Protein AF-A0A0R3MNV1-F1 (afdb_monomer_lite)

Radius of gyration: 14.74 Å; chains: 1; bounding box: 47×30×40 Å

Foldseek 3Di:
DDDDDDPDDDDPDQPADPPDDPLLLVQLLVVLVVVVVVVQLADQLQVSSVVSVCCVCPVVVVVVDDRDPVVSQSSVVSNCVVCVVSPRNYDHDDDDDD

Structure (mmCIF, N/CA/C/O backbone):
data_AF-A0A0R3MNV1-F1
#
_entry.id   AF-A0A0R3MNV1-F1
#
loop_
_atom_site.group_PDB
_atom_site.id
_atom_site.type_symbol
_atom_site.label_atom_id
_atom_site.label_a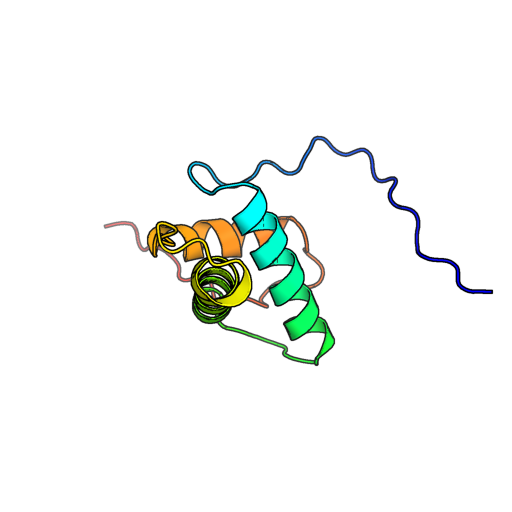lt_id
_atom_site.label_comp_id
_atom_site.label_asym_id
_atom_site.label_entity_id
_atom_site.label_seq_id
_atom_site.pdbx_PDB_ins_code
_atom_site.Cartn_x
_atom_site.Cartn_y
_atom_site.Cartn_z
_atom_site.occupancy
_atom_site.B_iso_or_equiv
_atom_site.auth_seq_id
_atom_site.auth_comp_id
_atom_site.auth_asym_id
_atom_site.auth_atom_id
_atom_site.pdbx_PDB_model_num
ATOM 1 N N . MET A 1 1 ? 20.646 -11.351 23.392 1.00 39.38 1 MET A N 1
ATOM 2 C CA . MET A 1 1 ? 20.544 -12.333 22.292 1.00 39.38 1 MET A CA 1
ATOM 3 C C . MET A 1 1 ? 19.174 -12.145 21.670 1.00 39.38 1 MET A C 1
ATOM 5 O O . MET A 1 1 ? 18.185 -12.321 22.365 1.00 39.38 1 MET A O 1
ATOM 9 N N . SER A 1 2 ? 19.137 -11.628 20.442 1.00 40.06 2 SER A N 1
ATOM 10 C CA . SER A 1 2 ? 17.903 -11.331 19.707 1.00 40.06 2 SER A CA 1
ATOM 11 C C . SER A 1 2 ? 17.320 -12.635 19.173 1.00 40.06 2 SER A C 1
ATOM 13 O O . SER A 1 2 ? 18.012 -13.350 18.451 1.00 40.06 2 SER A O 1
ATOM 15 N N . ALA A 1 3 ? 16.082 -12.952 19.539 1.00 35.34 3 ALA A N 1
ATOM 16 C CA . ALA A 1 3 ? 15.302 -13.969 18.854 1.00 35.34 3 ALA A CA 1
ATOM 17 C C . ALA A 1 3 ? 14.428 -13.245 17.826 1.00 35.34 3 ALA A C 1
ATOM 19 O O . ALA A 1 3 ? 13.438 -12.608 18.183 1.00 35.34 3 ALA A O 1
ATOM 20 N N . ALA A 1 4 ? 14.823 -13.300 16.553 1.00 36.12 4 ALA A N 1
ATOM 21 C CA . ALA A 1 4 ? 13.892 -13.040 15.463 1.00 36.12 4 ALA A CA 1
ATOM 22 C C . ALA A 1 4 ? 12.811 -14.136 15.516 1.00 36.12 4 ALA A C 1
ATOM 24 O O . ALA A 1 4 ? 13.178 -15.308 15.640 1.00 36.12 4 ALA A O 1
ATOM 25 N N . PRO A 1 5 ? 11.508 -13.807 15.482 1.00 46.38 5 PRO A N 1
ATOM 26 C CA . PRO A 1 5 ? 10.491 -14.835 15.558 1.00 46.38 5 PRO A CA 1
ATOM 27 C C . PRO A 1 5 ? 10.479 -15.650 14.263 1.00 46.38 5 PRO A C 1
ATOM 29 O O . PRO A 1 5 ? 10.604 -15.124 13.156 1.00 46.38 5 PRO A O 1
ATOM 32 N N . SER A 1 6 ? 10.376 -16.957 14.471 1.00 40.94 6 SER A N 1
ATOM 33 C CA . SER A 1 6 ? 10.420 -18.043 13.507 1.00 40.94 6 SER A CA 1
ATOM 34 C C . SER A 1 6 ? 9.477 -17.856 12.319 1.00 40.94 6 SER A C 1
ATOM 36 O O . SER A 1 6 ? 8.273 -17.665 12.468 1.00 40.94 6 SER A O 1
ATOM 38 N N . LEU A 1 7 ? 10.055 -18.003 11.131 1.00 51.44 7 LEU A N 1
ATOM 39 C CA . LEU A 1 7 ? 9.424 -17.997 9.812 1.00 51.44 7 LEU A CA 1
ATOM 40 C C . LEU A 1 7 ? 8.819 -19.380 9.494 1.00 51.44 7 LEU A C 1
ATOM 42 O O . LEU A 1 7 ? 9.125 -19.978 8.475 1.00 51.44 7 LEU A O 1
ATOM 46 N N . GLU A 1 8 ? 8.001 -19.929 10.389 1.00 48.88 8 GLU A N 1
ATOM 47 C CA . GLU A 1 8 ? 7.405 -21.265 10.227 1.00 48.88 8 GLU A CA 1
ATOM 48 C C . GLU A 1 8 ? 5.926 -21.219 10.641 1.00 48.88 8 GLU A C 1
ATOM 50 O O . GLU A 1 8 ? 5.532 -21.673 11.712 1.00 48.88 8 GLU A O 1
ATOM 55 N N . LEU A 1 9 ? 5.085 -20.647 9.776 1.00 47.31 9 LEU A N 1
ATOM 56 C CA . LEU A 1 9 ? 3.662 -20.976 9.736 1.00 47.31 9 LEU A CA 1
ATOM 57 C C . LEU A 1 9 ? 3.342 -21.512 8.344 1.00 47.31 9 LEU A C 1
ATOM 59 O O . LEU A 1 9 ? 3.075 -20.773 7.399 1.00 47.31 9 LEU A O 1
ATOM 63 N N . MET A 1 10 ? 3.382 -22.839 8.249 1.00 41.41 10 MET A N 1
ATOM 64 C CA . MET A 1 10 ? 2.828 -23.626 7.157 1.00 41.41 10 MET A CA 1
ATOM 65 C C . MET A 1 10 ? 1.309 -23.421 7.120 1.00 41.41 10 MET A C 1
ATOM 67 O O . MET A 1 10 ? 0.541 -24.115 7.777 1.00 41.41 10 MET A O 1
ATOM 71 N N . THR A 1 11 ? 0.871 -22.441 6.343 1.00 45.06 11 THR A N 1
ATOM 72 C CA . THR A 1 11 ? -0.470 -22.378 5.757 1.00 45.06 11 THR A CA 1
ATOM 73 C C . THR A 1 11 ? -0.243 -22.297 4.250 1.00 45.06 11 THR A C 1
ATOM 75 O O . THR A 1 11 ? 0.791 -21.775 3.830 1.00 45.06 11 THR A O 1
ATOM 78 N N . ALA A 1 12 ? -1.135 -22.856 3.424 1.00 50.84 12 ALA A N 1
ATOM 79 C CA . ALA A 1 12 ? -1.051 -22.700 1.967 1.00 50.84 12 ALA A CA 1
ATOM 80 C C . ALA A 1 12 ? -0.686 -21.241 1.618 1.00 50.84 12 ALA A C 1
ATOM 82 O O . ALA A 1 12 ? -1.193 -20.344 2.304 1.00 50.84 12 ALA A O 1
ATOM 83 N N . PRO A 1 13 ? 0.203 -20.994 0.629 1.00 54.34 13 PRO A N 1
ATOM 84 C CA . PRO A 1 13 ? 0.669 -19.644 0.332 1.00 54.34 13 PRO A CA 1
ATOM 85 C C . PRO A 1 13 ? -0.542 -18.717 0.246 1.00 54.34 13 PRO A C 1
ATOM 87 O O . PRO A 1 13 ? -1.547 -19.119 -0.358 1.00 54.34 13 PRO A O 1
ATOM 90 N N . PRO A 1 14 ? -0.503 -17.529 0.882 1.00 64.88 14 PRO A N 1
ATOM 91 C CA . PRO A 1 14 ? -1.647 -16.639 0.862 1.00 64.88 14 PRO A CA 1
ATOM 92 C C . PRO A 1 14 ? -2.032 -16.438 -0.598 1.00 64.88 14 PRO A C 1
ATOM 94 O O . PRO A 1 14 ? -1.192 -16.063 -1.414 1.00 64.88 14 PRO A O 1
ATOM 97 N N . SER A 1 15 ? -3.281 -16.765 -0.938 1.00 86.19 15 SER A N 1
ATOM 98 C CA . SER A 1 15 ? -3.779 -16.560 -2.294 1.00 86.19 15 SER A CA 1
ATOM 99 C C . SER A 1 15 ? -3.649 -15.073 -2.594 1.00 86.19 15 SER A C 1
ATOM 101 O O . SER A 1 15 ? -4.415 -14.264 -2.062 1.00 86.19 15 SER A O 1
ATOM 103 N N . TYR A 1 16 ? -2.649 -14.717 -3.397 1.00 94.12 16 TYR A N 1
ATOM 104 C CA . TYR A 1 16 ? -2.437 -13.346 -3.828 1.00 94.12 16 TYR A CA 1
ATOM 105 C C . TYR A 1 16 ? -3.634 -12.892 -4.666 1.00 94.12 16 TYR A C 1
ATOM 107 O O . TYR A 1 16 ? -4.301 -13.725 -5.292 1.00 94.12 16 TYR A O 1
ATOM 115 N N . PRO A 1 17 ? -3.943 -11.588 -4.681 1.00 94.88 17 PRO A N 1
ATOM 116 C CA . PRO A 1 17 ? -5.013 -11.101 -5.521 1.00 94.88 17 PRO A CA 1
ATOM 117 C C . PRO A 1 17 ? -4.700 -11.325 -7.001 1.00 94.88 17 PRO A C 1
ATOM 119 O O . PRO A 1 17 ? -3.590 -11.068 -7.467 1.00 94.88 17 PRO A O 1
ATOM 122 N N . GLU A 1 18 ? -5.704 -11.784 -7.740 1.00 93.12 18 GLU A N 1
ATOM 123 C CA . GLU A 1 18 ? -5.591 -12.047 -9.170 1.00 93.12 18 GLU A CA 1
ATOM 124 C C . GLU A 1 18 ? -5.125 -10.799 -9.938 1.00 93.12 18 GLU A C 1
ATOM 126 O O . GLU A 1 18 ? -5.585 -9.680 -9.695 1.00 93.12 18 GLU A O 1
ATOM 131 N N . GLY A 1 19 ? -4.184 -10.990 -10.867 1.00 93.12 19 GLY A N 1
ATOM 132 C CA . GLY A 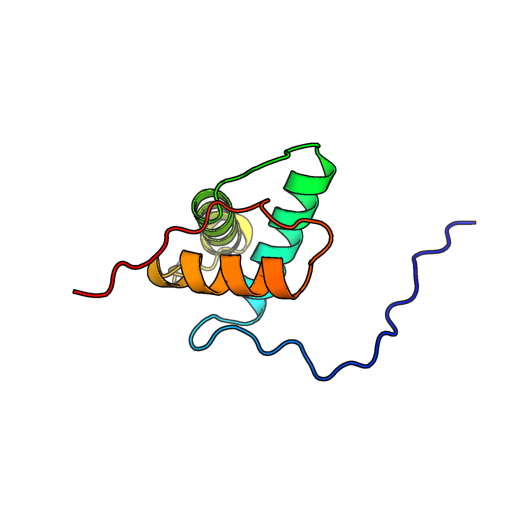1 19 ? -3.659 -9.914 -11.710 1.00 93.12 19 GLY A CA 1
ATOM 133 C C . GLY A 1 19 ? -2.743 -8.911 -10.997 1.00 93.12 19 GLY A C 1
ATOM 134 O O . GLY A 1 19 ? -2.362 -7.913 -11.615 1.00 93.12 19 GLY A O 1
ATOM 135 N N . VAL A 1 20 ? -2.376 -9.155 -9.732 1.00 96.19 20 VAL A N 1
ATOM 136 C CA . VAL A 1 20 ? -1.390 -8.354 -8.995 1.00 96.19 20 VAL A CA 1
ATOM 137 C C . VAL A 1 20 ? -0.063 -9.122 -8.905 1.00 96.19 20 VAL A C 1
ATOM 139 O O . VAL A 1 20 ? -0.054 -10.258 -8.431 1.00 96.19 20 VAL A O 1
ATOM 142 N N . PRO A 1 21 ? 1.074 -8.540 -9.334 1.00 95.56 21 PRO A N 1
ATOM 143 C CA . PRO A 1 21 ? 2.377 -9.191 -9.192 1.00 95.56 21 PRO A CA 1
ATOM 144 C C . PRO A 1 21 ? 2.738 -9.467 -7.723 1.00 95.56 21 PRO A C 1
ATOM 146 O O . PRO A 1 21 ? 2.561 -8.602 -6.866 1.00 95.56 21 PRO A O 1
ATOM 149 N N . VAL A 1 22 ? 3.323 -10.634 -7.434 1.00 95.50 22 VAL A N 1
ATOM 150 C CA . VAL A 1 22 ? 3.676 -11.069 -6.062 1.00 95.50 22 VAL A CA 1
ATOM 151 C C . VAL A 1 22 ? 4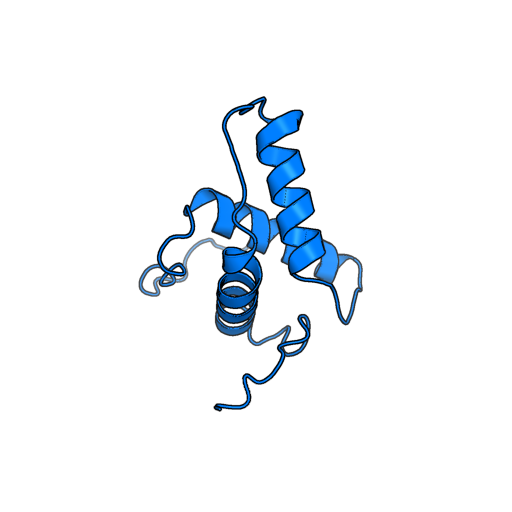.577 -10.057 -5.339 1.00 95.50 22 VAL A C 1
ATOM 153 O O . VAL A 1 22 ? 4.351 -9.717 -4.182 1.00 95.50 22 VAL A O 1
ATOM 156 N N . GLU A 1 23 ? 5.558 -9.498 -6.042 1.00 94.88 23 GLU A N 1
ATOM 157 C CA . GLU A 1 23 ? 6.458 -8.451 -5.537 1.00 94.88 23 GLU A CA 1
ATOM 158 C C . GLU A 1 23 ? 5.741 -7.154 -5.118 1.00 94.88 23 GLU A C 1
ATOM 160 O O . GLU A 1 23 ? 6.183 -6.459 -4.197 1.00 94.88 23 GLU A O 1
ATOM 165 N N . VAL A 1 24 ? 4.621 -6.828 -5.774 1.00 97.00 24 VAL A N 1
ATOM 166 C CA . VAL A 1 24 ? 3.765 -5.693 -5.412 1.00 97.00 24 VAL A CA 1
ATOM 167 C C . VAL A 1 24 ? 3.012 -6.017 -4.129 1.00 97.00 24 VAL A C 1
ATOM 169 O O . VAL A 1 24 ? 2.957 -5.160 -3.252 1.00 97.00 24 VAL A O 1
ATOM 172 N N . CYS A 1 25 ? 2.506 -7.245 -3.977 1.00 97.56 25 CYS A N 1
ATOM 173 C CA . CYS A 1 25 ? 1.874 -7.704 -2.738 1.00 97.56 25 CYS A CA 1
ATOM 174 C C . CYS A 1 25 ? 2.839 -7.622 -1.548 1.00 97.56 25 CYS A C 1
ATOM 176 O O . CYS A 1 25 ? 2.499 -6.998 -0.546 1.00 97.56 25 CYS A O 1
ATOM 178 N N . HIS A 1 26 ? 4.063 -8.147 -1.683 1.00 96.69 26 HIS A N 1
ATOM 179 C CA . HIS A 1 26 ? 5.080 -8.083 -0.621 1.00 96.69 26 HIS A CA 1
ATOM 180 C C . HIS A 1 26 ? 5.462 -6.648 -0.263 1.00 96.69 26 HIS A C 1
ATOM 182 O O . HIS A 1 26 ? 5.556 -6.298 0.912 1.00 96.69 26 HIS A O 1
ATOM 188 N N . SER A 1 27 ? 5.669 -5.797 -1.272 1.00 97.56 27 SER A N 1
ATOM 189 C CA . SER A 1 27 ? 6.009 -4.388 -1.041 1.00 97.56 27 SER A CA 1
ATOM 190 C C . SER A 1 27 ? 4.862 -3.642 -0.355 1.00 97.56 27 SER A C 1
ATOM 192 O O . SER A 1 27 ? 5.103 -2.828 0.534 1.00 97.56 27 SER A O 1
ATOM 194 N N . PHE A 1 28 ? 3.620 -3.927 -0.751 1.00 98.38 28 PHE A N 1
ATOM 195 C CA . PHE A 1 28 ? 2.422 -3.336 -0.166 1.00 98.38 28 PHE A CA 1
ATOM 196 C C . PHE A 1 28 ? 2.244 -3.750 1.299 1.00 98.38 28 PHE A C 1
ATOM 198 O O . PHE A 1 28 ? 2.076 -2.883 2.151 1.00 98.38 28 PHE A O 1
ATOM 205 N N . GLU A 1 29 ? 2.322 -5.050 1.597 1.00 98.12 29 GLU A N 1
ATOM 206 C CA . GLU A 1 29 ? 2.204 -5.599 2.953 1.00 98.12 29 GLU A CA 1
ATOM 207 C C . GLU A 1 29 ? 3.268 -5.018 3.884 1.00 98.12 29 GLU A C 1
ATOM 209 O O . GLU A 1 29 ? 2.939 -4.479 4.941 1.00 98.12 29 GLU A O 1
ATOM 214 N N . LYS A 1 30 ? 4.534 -5.032 3.449 1.00 98.12 30 LYS A N 1
ATOM 215 C CA . LYS A 1 30 ? 5.646 -4.465 4.216 1.00 98.12 30 LYS A CA 1
ATOM 216 C C . LYS A 1 30 ? 5.389 -3.001 4.582 1.00 98.12 30 LYS A C 1
ATOM 218 O O . LYS A 1 30 ? 5.476 -2.636 5.750 1.00 98.12 30 LYS A O 1
ATOM 223 N N . LEU A 1 31 ? 5.050 -2.168 3.597 1.00 98.44 31 LEU A N 1
ATOM 224 C CA . LEU A 1 31 ? 4.795 -0.742 3.821 1.00 98.44 31 LEU A CA 1
ATOM 225 C C . LEU A 1 31 ? 3.560 -0.509 4.703 1.00 98.44 31 LEU A C 1
ATOM 227 O O . LEU A 1 31 ? 3.564 0.390 5.540 1.00 98.44 31 LEU A O 1
ATOM 231 N N . ALA A 1 32 ? 2.507 -1.312 4.544 1.00 98.31 32 ALA A N 1
ATOM 232 C CA . ALA A 1 32 ? 1.313 -1.234 5.379 1.00 98.31 32 ALA A CA 1
ATOM 233 C C . ALA A 1 32 ? 1.628 -1.546 6.852 1.00 98.31 32 ALA A C 1
ATOM 235 O O . ALA A 1 32 ? 1.210 -0.799 7.740 1.00 98.31 32 ALA A O 1
ATOM 236 N N . LEU A 1 33 ? 2.413 -2.599 7.108 1.00 98.25 33 LEU A N 1
ATOM 237 C CA . LEU A 1 33 ? 2.879 -2.961 8.449 1.00 98.25 33 LEU A CA 1
ATOM 238 C C . LEU A 1 33 ? 3.802 -1.894 9.042 1.00 98.25 33 LEU A C 1
ATOM 240 O O . LEU A 1 33 ? 3.669 -1.572 10.219 1.00 98.25 33 LEU A O 1
ATOM 244 N N . GLU A 1 34 ? 4.686 -1.293 8.242 1.00 98.31 34 GLU A N 1
ATOM 245 C CA . GLU A 1 34 ? 5.521 -0.168 8.681 1.00 98.31 34 GLU A CA 1
ATOM 246 C C . GLU A 1 34 ? 4.664 1.032 9.104 1.00 98.31 34 GLU A C 1
ATOM 248 O O . GLU A 1 34 ? 4.858 1.585 10.187 1.00 98.31 34 GLU A O 1
ATOM 253 N N . VAL A 1 35 ? 3.670 1.421 8.301 1.00 98.19 35 VAL A N 1
ATOM 254 C CA . VAL A 1 35 ? 2.748 2.513 8.656 1.00 98.19 35 VAL A CA 1
ATOM 255 C C . VAL A 1 35 ? 1.972 2.177 9.931 1.00 98.19 35 VAL A C 1
ATOM 257 O O . VAL A 1 35 ? 1.854 3.020 10.822 1.00 98.19 35 VAL A O 1
ATOM 260 N N . ARG A 1 36 ? 1.492 0.938 10.070 1.00 97.19 36 ARG A N 1
ATOM 261 C CA . ARG A 1 36 ? 0.816 0.490 11.290 1.00 97.19 36 ARG A CA 1
ATOM 262 C C . ARG A 1 36 ? 1.732 0.551 12.514 1.00 97.19 36 ARG A C 1
ATOM 264 O O . ARG A 1 36 ? 1.305 1.041 13.558 1.00 97.19 36 ARG A O 1
ATOM 271 N N . ALA A 1 37 ? 2.975 0.088 12.389 1.00 97.31 37 ALA A N 1
ATOM 272 C CA . ALA A 1 37 ? 3.972 0.112 13.460 1.00 97.31 37 ALA A CA 1
ATOM 273 C C . ALA A 1 37 ? 4.321 1.543 13.904 1.00 97.31 37 ALA A C 1
ATOM 275 O O . ALA A 1 37 ? 4.651 1.761 15.066 1.00 97.31 37 ALA A O 1
ATOM 276 N N . ASN A 1 38 ? 4.165 2.531 13.016 1.00 97.44 38 ASN A N 1
ATOM 277 C CA . ASN A 1 38 ? 4.287 3.957 13.335 1.00 97.44 38 ASN A CA 1
ATOM 278 C C . ASN A 1 38 ? 3.052 4.550 14.052 1.00 97.44 38 ASN A C 1
ATOM 280 O O . ASN A 1 38 ? 2.964 5.763 14.227 1.00 97.44 38 ASN A O 1
ATOM 284 N N . GLY A 1 39 ? 2.088 3.724 14.473 1.00 96.62 39 GLY A N 1
ATOM 285 C CA . GLY A 1 39 ? 0.955 4.144 15.304 1.00 96.62 39 GLY A CA 1
ATOM 286 C C . GLY A 1 39 ? -0.270 4.639 14.533 1.00 96.62 39 GLY A C 1
ATOM 287 O O . GLY A 1 39 ? -1.247 5.069 15.147 1.00 96.62 39 GLY A O 1
ATOM 288 N N . PHE A 1 40 ? -0.275 4.556 13.200 1.00 97.31 40 PHE A N 1
ATOM 289 C CA . PHE A 1 40 ? -1.444 4.943 12.413 1.00 97.31 40 PHE A CA 1
ATOM 290 C C . PHE A 1 40 ? -2.587 3.936 12.611 1.00 97.31 40 PHE A C 1
ATOM 292 O O . PHE A 1 40 ? -2.459 2.733 12.361 1.00 97.31 40 PHE A O 1
ATOM 299 N N . ALA A 1 41 ? -3.738 4.436 13.066 1.00 95.12 41 ALA A N 1
ATOM 300 C CA . ALA A 1 41 ? -4.939 3.627 13.262 1.00 95.12 41 ALA A CA 1
ATOM 301 C C . ALA A 1 41 ? -5.659 3.305 11.945 1.00 95.12 41 ALA A C 1
ATOM 303 O O . ALA A 1 41 ? -6.204 2.216 11.790 1.00 95.12 41 ALA A O 1
ATOM 304 N N . ARG A 1 42 ? -5.645 4.253 11.002 1.00 96.75 42 ARG A N 1
ATOM 305 C CA . ARG A 1 42 ? -6.247 4.153 9.669 1.00 96.75 42 ARG A CA 1
ATOM 306 C C . ARG A 1 42 ? -5.305 4.779 8.652 1.00 96.75 42 ARG A C 1
ATOM 308 O O . ARG A 1 42 ? -4.662 5.785 8.959 1.00 96.75 42 ARG A O 1
ATOM 315 N N . TYR A 1 43 ? -5.243 4.219 7.450 1.00 97.75 43 TYR A N 1
ATOM 316 C CA . TYR A 1 43 ? -4.420 4.765 6.377 1.00 97.75 43 TYR A CA 1
ATOM 317 C C . TYR A 1 43 ? -5.012 4.510 4.989 1.00 97.75 43 TYR A C 1
ATOM 319 O O . TYR A 1 43 ? -5.916 3.696 4.809 1.00 97.75 43 TYR A O 1
ATOM 327 N N . SER A 1 44 ? -4.506 5.227 3.986 1.00 97.00 44 SER A N 1
ATOM 328 C CA . SER A 1 44 ? -4.931 5.053 2.598 1.00 97.00 44 SER A CA 1
ATOM 329 C C . SER A 1 44 ? -4.177 3.897 1.940 1.00 97.00 44 SER A C 1
ATOM 331 O O . SER A 1 44 ? -2.956 3.948 1.782 1.00 97.00 44 SER A O 1
ATOM 333 N N . ALA A 1 45 ? -4.914 2.879 1.489 1.00 97.44 45 ALA A N 1
ATOM 334 C CA . ALA A 1 45 ? -4.360 1.815 0.651 1.00 97.44 45 ALA A CA 1
ATOM 335 C C . ALA A 1 45 ? -3.789 2.369 -0.670 1.00 97.44 45 ALA A C 1
ATOM 337 O O . ALA A 1 45 ? -2.765 1.893 -1.154 1.00 97.44 45 ALA A O 1
ATOM 338 N N . ASP A 1 46 ? -4.410 3.410 -1.231 1.00 97.19 46 ASP A N 1
ATOM 339 C CA . ASP A 1 46 ? -3.944 4.055 -2.464 1.00 97.19 46 ASP A CA 1
ATOM 340 C C . ASP A 1 46 ? -2.591 4.755 -2.263 1.00 97.19 46 ASP A C 1
ATOM 342 O O . ASP A 1 46 ? -1.691 4.642 -3.095 1.00 97.19 46 ASP A O 1
ATOM 346 N N . ALA A 1 47 ? -2.396 5.394 -1.103 1.00 97.75 47 ALA A N 1
ATOM 347 C CA . ALA A 1 47 ? -1.117 6.008 -0.752 1.00 97.75 47 ALA A CA 1
ATOM 348 C C . ALA A 1 47 ? 0.010 4.965 -0.667 1.00 97.75 47 ALA A C 1
ATOM 350 O O . ALA A 1 47 ? 1.108 5.198 -1.178 1.00 97.75 47 ALA A O 1
ATOM 351 N N . ILE A 1 48 ? -0.269 3.791 -0.089 1.00 98.38 48 ILE A N 1
ATOM 352 C CA . ILE A 1 48 ? 0.697 2.686 -0.049 1.00 98.38 48 ILE A CA 1
ATOM 353 C C . ILE A 1 48 ? 0.994 2.180 -1.465 1.00 98.38 48 ILE A C 1
ATOM 355 O O . ILE A 1 48 ? 2.166 2.028 -1.812 1.00 98.38 48 ILE A O 1
ATOM 359 N N . LEU A 1 49 ? -0.017 1.995 -2.325 1.00 98.38 49 LEU A N 1
ATOM 360 C CA . LEU A 1 49 ? 0.213 1.576 -3.714 1.00 98.38 49 LEU A CA 1
ATOM 361 C C . LEU A 1 49 ? 1.060 2.599 -4.492 1.00 98.38 49 LEU A C 1
ATOM 363 O O . LEU A 1 49 ? 1.957 2.216 -5.247 1.00 98.38 49 LEU A O 1
ATOM 367 N N . HIS A 1 50 ? 0.842 3.898 -4.281 1.00 98.00 50 HIS A N 1
ATOM 368 C CA . HIS A 1 50 ? 1.688 4.940 -4.863 1.00 98.00 50 HIS A CA 1
ATOM 369 C C . HIS A 1 50 ? 3.125 4.905 -4.332 1.00 98.00 50 HIS A C 1
ATOM 371 O O . HIS A 1 50 ? 4.063 5.092 -5.114 1.00 98.00 50 HIS A O 1
ATOM 377 N N . ARG A 1 51 ? 3.335 4.584 -3.050 1.00 98.06 51 ARG A N 1
ATOM 378 C CA . ARG A 1 51 ? 4.686 4.380 -2.508 1.00 98.06 51 ARG A CA 1
ATOM 379 C C . ARG A 1 51 ? 5.372 3.150 -3.106 1.00 98.06 51 ARG A C 1
ATOM 381 O O . ARG A 1 51 ? 6.568 3.228 -3.403 1.00 98.06 51 ARG A O 1
ATOM 388 N N . VAL A 1 52 ? 4.635 2.058 -3.344 1.00 98.06 52 VAL A N 1
ATOM 389 C CA . VAL A 1 52 ? 5.137 0.884 -4.085 1.00 98.06 52 VAL A CA 1
ATOM 390 C C . VAL A 1 52 ? 5.515 1.282 -5.509 1.00 98.06 52 VAL A C 1
ATOM 392 O O . VAL A 1 52 ? 6.605 0.956 -5.973 1.00 98.06 52 VAL A O 1
ATOM 395 N N . ARG A 1 53 ? 4.665 2.054 -6.198 1.00 96.94 53 ARG A N 1
ATOM 396 C CA . ARG A 1 53 ? 4.965 2.563 -7.542 1.00 96.94 53 ARG A CA 1
ATOM 397 C C . ARG A 1 53 ? 6.255 3.379 -7.566 1.00 96.94 53 ARG A C 1
ATOM 399 O O . ARG A 1 53 ? 7.078 3.152 -8.449 1.00 96.94 53 ARG A O 1
ATOM 406 N N . TRP A 1 54 ? 6.446 4.287 -6.610 1.00 97.12 54 TRP A N 1
ATOM 407 C CA . TRP A 1 54 ? 7.692 5.046 -6.476 1.00 97.12 54 TRP A CA 1
ATOM 408 C C . TRP A 1 54 ? 8.895 4.126 -6.248 1.00 97.12 54 TRP A C 1
ATOM 410 O O . TRP A 1 54 ? 9.905 4.266 -6.934 1.00 97.12 54 TRP A O 1
ATOM 420 N N . HIS A 1 55 ? 8.771 3.148 -5.344 1.00 96.06 55 HIS A N 1
ATOM 421 C CA . HIS A 1 55 ? 9.840 2.187 -5.067 1.00 96.06 55 HIS A CA 1
ATOM 422 C C . HIS A 1 55 ? 10.284 1.450 -6.334 1.00 96.06 55 HIS A C 1
ATOM 424 O O . HIS A 1 55 ? 11.465 1.423 -6.671 1.00 96.06 55 HIS A O 1
ATOM 430 N N . MET A 1 56 ? 9.331 0.890 -7.076 1.00 95.75 56 MET A N 1
ATOM 431 C CA . MET A 1 56 ? 9.630 0.101 -8.270 1.00 95.75 56 MET A CA 1
ATOM 432 C C . MET A 1 56 ? 10.166 0.973 -9.410 1.00 95.75 56 MET A C 1
ATOM 434 O O . MET A 1 56 ? 11.150 0.619 -10.057 1.00 95.75 56 MET A O 1
ATOM 438 N N . HIS A 1 57 ? 9.543 2.129 -9.645 1.00 95.75 57 HIS A N 1
ATOM 439 C CA . HIS A 1 57 ? 9.876 2.982 -10.782 1.00 95.75 57 HIS A CA 1
ATOM 440 C C . HIS A 1 57 ? 11.168 3.780 -10.572 1.00 95.75 57 HIS A C 1
ATOM 442 O O . HIS A 1 57 ? 11.999 3.857 -11.478 1.00 95.75 57 HIS A O 1
ATOM 448 N N . VAL A 1 58 ? 11.333 4.382 -9.391 1.00 96.00 58 VAL A N 1
ATOM 449 C CA . VAL A 1 58 ? 12.432 5.309 -9.091 1.00 96.00 58 VAL A CA 1
ATOM 450 C C . VAL A 1 58 ? 13.564 4.599 -8.362 1.00 96.00 58 VAL A C 1
ATOM 452 O O . VAL A 1 58 ? 14.688 4.605 -8.850 1.00 96.00 58 VAL A O 1
ATOM 455 N N . GLU A 1 59 ? 13.281 3.955 -7.228 1.00 95.75 59 GLU A N 1
ATOM 456 C CA . GLU A 1 59 ? 14.331 3.396 -6.358 1.00 95.75 59 GLU A CA 1
ATOM 457 C C . GLU A 1 59 ? 14.964 2.130 -6.956 1.00 95.75 59 GLU A C 1
ATOM 459 O O . GLU A 1 59 ? 16.175 1.950 -6.870 1.00 95.75 59 GLU A O 1
ATOM 464 N N . ARG A 1 60 ? 14.171 1.280 -7.622 1.00 95.31 60 ARG A N 1
ATOM 465 C CA . ARG A 1 60 ? 14.669 0.104 -8.361 1.00 95.31 60 ARG A CA 1
ATOM 466 C C . ARG A 1 60 ? 14.999 0.384 -9.827 1.00 95.31 60 ARG A C 1
ATOM 468 O O . ARG A 1 60 ? 15.484 -0.506 -10.519 1.00 95.31 60 ARG A O 1
ATOM 475 N N . GLY A 1 61 ? 14.706 1.587 -10.321 1.00 95.44 61 GLY A N 1
ATOM 476 C CA . GLY A 1 61 ? 14.972 1.976 -11.706 1.00 95.44 61 GLY A CA 1
ATOM 477 C C . GLY A 1 61 ? 14.150 1.231 -12.766 1.00 95.44 61 GLY A C 1
ATOM 478 O O . GLY A 1 61 ? 14.490 1.305 -13.949 1.00 95.44 61 GLY A O 1
ATOM 479 N N . ASN A 1 62 ? 13.064 0.535 -12.399 1.00 95.44 62 ASN A N 1
ATOM 480 C CA . ASN A 1 62 ? 12.194 -0.134 -13.368 1.00 95.44 62 ASN A CA 1
ATOM 481 C C . ASN A 1 62 ? 11.238 0.879 -14.021 1.00 95.44 62 ASN A C 1
ATOM 483 O O . ASN A 1 62 ? 10.055 0.974 -13.689 1.00 95.44 62 ASN A O 1
ATOM 487 N N . ARG A 1 63 ? 11.759 1.648 -14.982 1.00 93.44 63 ARG A N 1
ATOM 488 C CA . ARG A 1 63 ? 11.016 2.725 -15.659 1.00 93.44 63 ARG A CA 1
ATOM 489 C C . ARG A 1 63 ? 9.789 2.238 -16.440 1.00 93.44 63 ARG A C 1
ATOM 491 O O . ARG A 1 63 ? 8.887 3.031 -16.690 1.00 93.44 63 ARG A O 1
ATOM 498 N N . ALA A 1 64 ? 9.739 0.957 -16.802 1.00 94.94 64 ALA A N 1
ATOM 499 C CA . ALA A 1 64 ? 8.597 0.351 -17.485 1.00 94.94 64 ALA A CA 1
ATOM 500 C C . ALA A 1 64 ? 7.469 -0.064 -16.522 1.00 94.94 64 ALA A C 1
ATOM 502 O O . ALA A 1 64 ? 6.343 -0.302 -16.959 1.00 94.94 64 ALA A O 1
ATOM 503 N N . PHE A 1 65 ? 7.742 -0.138 -15.214 1.00 94.88 65 PHE A N 1
ATOM 504 C CA . PHE A 1 65 ? 6.742 -0.530 -14.228 1.00 94.88 65 PHE A CA 1
ATOM 505 C C . PHE A 1 65 ? 5.603 0.493 -14.138 1.00 94.88 65 PHE A C 1
ATOM 507 O O . PHE A 1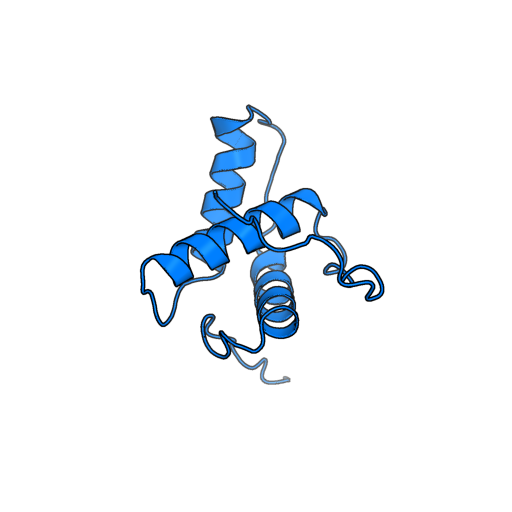 65 ? 5.824 1.692 -13.927 1.00 94.88 65 PHE A O 1
ATOM 514 N N . LYS A 1 66 ? 4.364 -0.003 -14.218 1.00 93.19 66 LYS A N 1
ATOM 515 C CA . LYS A 1 66 ? 3.140 0.782 -14.047 1.00 93.19 66 LYS A CA 1
ATOM 516 C C . LYS A 1 66 ? 2.193 0.064 -13.093 1.00 93.19 66 LYS A C 1
ATOM 518 O O . LYS A 1 66 ? 1.661 -0.990 -13.422 1.00 93.19 66 LYS A O 1
ATOM 523 N N . ALA A 1 67 ? 1.954 0.669 -11.931 1.00 94.31 67 ALA A N 1
ATOM 524 C CA . ALA A 1 67 ? 0.921 0.197 -11.020 1.00 94.31 67 ALA A CA 1
ATOM 525 C C . ALA A 1 67 ? -0.474 0.497 -11.590 1.00 94.31 67 ALA A C 1
ATOM 527 O O . ALA A 1 67 ? -0.746 1.638 -11.977 1.00 94.31 67 ALA A O 1
ATOM 528 N N . ASN A 1 68 ? -1.343 -0.513 -11.644 1.00 94.06 68 ASN A N 1
ATOM 529 C CA . ASN A 1 68 ? -2.747 -0.344 -12.015 1.00 94.06 68 ASN A CA 1
ATOM 530 C C . ASN A 1 68 ? -3.546 0.116 -10.785 1.00 94.06 68 ASN A C 1
ATOM 532 O O . ASN A 1 68 ? -3.476 -0.516 -9.734 1.00 94.06 68 ASN A O 1
ATOM 536 N N . ASN A 1 69 ? -4.326 1.191 -10.909 1.00 91.94 69 ASN A N 1
ATOM 537 C CA . ASN A 1 69 ? -5.173 1.702 -9.823 1.00 91.94 69 ASN A CA 1
ATOM 538 C C . ASN A 1 69 ? -6.245 0.689 -9.378 1.00 91.94 69 ASN A C 1
ATOM 540 O O . ASN A 1 69 ? -6.668 0.698 -8.224 1.00 91.94 69 ASN A O 1
ATOM 544 N N . ASN A 1 70 ? -6.632 -0.240 -10.256 1.00 93.94 70 ASN A N 1
ATOM 545 C CA . ASN A 1 70 ? -7.555 -1.323 -9.919 1.00 93.94 70 ASN A CA 1
ATOM 546 C C . ASN A 1 70 ? -6.966 -2.327 -8.913 1.00 93.94 70 ASN A C 1
ATOM 548 O O . ASN A 1 70 ? -7.714 -3.130 -8.358 1.00 93.94 70 ASN A O 1
ATOM 552 N N . TRP A 1 71 ? -5.656 -2.285 -8.639 1.00 96.88 71 TRP A N 1
ATOM 553 C CA . TRP A 1 71 ? -5.015 -3.149 -7.645 1.00 96.88 71 TRP A CA 1
ATOM 554 C C . TRP A 1 71 ? -5.269 -2.709 -6.198 1.00 96.88 71 TRP A C 1
ATOM 556 O O . TRP A 1 71 ? -5.187 -3.541 -5.298 1.00 96.88 71 TRP A O 1
ATOM 566 N N . THR A 1 72 ? -5.624 -1.443 -5.946 1.00 96.44 72 THR A N 1
ATOM 567 C CA . THR A 1 72 ? -5.759 -0.902 -4.580 1.00 96.44 72 THR A CA 1
ATOM 568 C C . THR A 1 72 ? -6.792 -1.664 -3.748 1.00 96.44 72 THR A C 1
ATOM 570 O O . THR A 1 72 ? -6.508 -2.101 -2.634 1.00 96.44 72 THR A O 1
ATOM 573 N N . ALA A 1 73 ? -7.996 -1.858 -4.290 1.00 95.00 73 ALA A N 1
ATOM 574 C CA . ALA A 1 73 ? -9.086 -2.530 -3.586 1.00 95.00 73 ALA A CA 1
ATOM 575 C C . ALA A 1 73 ? -8.804 -4.019 -3.272 1.00 95.00 73 ALA A C 1
ATOM 577 O O . ALA A 1 73 ? -9.012 -4.424 -2.124 1.00 95.00 73 ALA A O 1
ATOM 578 N N . PRO A 1 74 ? -8.341 -4.854 -4.227 1.00 95.50 74 PRO A N 1
ATOM 579 C CA . PRO A 1 74 ? -7.971 -6.234 -3.924 1.00 95.50 74 PRO A CA 1
ATOM 580 C C . PRO A 1 74 ? -6.781 -6.339 -2.961 1.00 95.50 74 PRO A C 1
ATOM 582 O O . PRO A 1 74 ? -6.831 -7.181 -2.069 1.00 95.50 74 PRO A O 1
ATOM 585 N N . LEU A 1 75 ? -5.770 -5.465 -3.068 1.00 97.31 75 LEU A N 1
ATOM 586 C CA . LEU A 1 75 ? -4.644 -5.430 -2.123 1.00 97.31 75 LEU A CA 1
ATOM 587 C C . LEU A 1 75 ? -5.095 -5.097 -0.697 1.00 97.31 75 LEU A C 1
ATOM 589 O O . LEU A 1 75 ? -4.706 -5.790 0.239 1.00 97.31 75 LEU A O 1
ATOM 593 N N . ALA A 1 76 ? -5.961 -4.093 -0.528 1.00 96.94 76 ALA A N 1
ATOM 594 C CA . ALA A 1 76 ? -6.483 -3.717 0.784 1.00 96.94 76 ALA A CA 1
ATOM 595 C C . ALA A 1 76 ? -7.260 -4.866 1.450 1.00 96.94 76 ALA A C 1
ATOM 597 O O . ALA A 1 76 ? -7.053 -5.159 2.627 1.00 96.94 76 ALA A O 1
ATOM 598 N N . ARG A 1 77 ? -8.130 -5.549 0.691 1.00 95.12 77 ARG A N 1
ATOM 599 C CA . ARG A 1 77 ? -8.891 -6.708 1.191 1.00 95.12 77 ARG A CA 1
ATOM 600 C C . ARG A 1 77 ? -7.995 -7.899 1.513 1.00 95.12 77 ARG A C 1
ATOM 602 O O . ARG A 1 77 ? -8.197 -8.544 2.536 1.00 95.12 77 ARG A O 1
ATOM 609 N N . TRP A 1 78 ? -7.021 -8.185 0.652 1.00 95.88 78 TRP A N 1
ATOM 610 C CA . TRP A 1 78 ? -6.050 -9.256 0.869 1.00 95.88 78 TRP A CA 1
ATOM 611 C C . TRP A 1 78 ? -5.227 -9.019 2.136 1.00 95.88 78 TRP A C 1
ATOM 613 O O . TRP A 1 78 ? -5.148 -9.912 2.973 1.00 95.88 78 TRP A O 1
ATOM 623 N N . PHE A 1 79 ? -4.725 -7.798 2.332 1.00 97.00 79 PHE A N 1
ATOM 624 C CA . PHE A 1 79 ? -3.991 -7.418 3.536 1.00 97.00 79 PHE A CA 1
ATOM 625 C C . PHE A 1 79 ? -4.830 -7.595 4.809 1.00 97.00 79 PHE A C 1
ATOM 627 O O . PHE A 1 79 ? -4.389 -8.251 5.744 1.00 97.00 79 PHE A O 1
ATOM 634 N N . LEU A 1 80 ? -6.063 -7.075 4.845 1.00 95.50 80 LEU A N 1
ATOM 635 C CA . LEU A 1 80 ? -6.931 -7.202 6.026 1.00 95.50 80 LEU A CA 1
ATOM 636 C C . LEU A 1 80 ? -7.341 -8.654 6.317 1.00 95.50 80 LEU A C 1
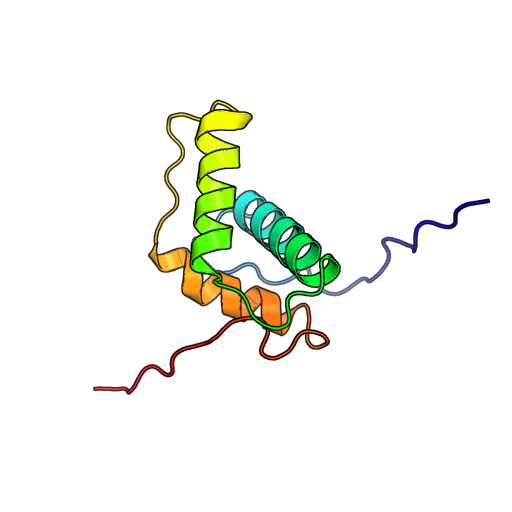ATOM 638 O O . LEU A 1 80 ? -7.596 -8.997 7.467 1.00 95.50 80 LEU A O 1
ATOM 642 N N . LYS A 1 81 ? -7.409 -9.509 5.288 1.00 94.38 81 LYS A N 1
ATOM 643 C CA . LYS A 1 81 ? -7.643 -10.949 5.459 1.00 94.38 81 LYS A CA 1
ATOM 644 C C . LYS A 1 81 ? -6.426 -11.651 6.067 1.00 94.38 81 LYS A C 1
ATOM 646 O O . LYS A 1 81 ? -6.605 -12.578 6.850 1.00 94.38 81 LYS A O 1
ATOM 651 N N . LEU A 1 82 ? -5.221 -11.239 5.674 1.00 94.69 82 LEU A N 1
ATOM 652 C CA . LEU A 1 82 ? -3.962 -11.798 6.167 1.00 94.69 82 LEU A CA 1
ATOM 653 C C . LEU A 1 82 ? -3.629 -11.319 7.588 1.00 94.69 82 LEU A C 1
ATOM 655 O O . LEU A 1 82 ? -3.077 -12.087 8.368 1.00 94.69 82 LEU A O 1
ATOM 659 N N . HIS A 1 83 ? -4.025 -10.089 7.921 1.00 94.75 83 HIS A N 1
ATOM 660 C CA . HIS A 1 83 ? -3.767 -9.429 9.201 1.00 94.75 83 HIS A CA 1
ATOM 661 C C . HIS A 1 83 ? -5.079 -9.044 9.909 1.00 94.75 83 HIS A C 1
ATOM 663 O O . HIS A 1 83 ? -5.452 -7.863 9.952 1.00 94.75 83 HIS A O 1
ATOM 669 N N . PRO A 1 84 ? -5.832 -10.015 10.455 1.00 94.12 84 PRO A N 1
ATOM 670 C CA . PRO A 1 84 ? -7.084 -9.729 11.155 1.00 94.12 84 PRO A CA 1
ATOM 671 C C . PRO A 1 84 ? -6.898 -8.828 12.391 1.00 94.12 84 PRO A C 1
ATOM 673 O O . PRO A 1 84 ? -7.823 -8.116 12.780 1.00 94.12 84 PRO A O 1
ATOM 676 N N . GLU A 1 85 ? -5.703 -8.794 12.988 1.00 94.38 85 GLU A N 1
ATOM 677 C CA . GLU A 1 85 ? -5.335 -7.955 14.135 1.00 94.38 85 GLU A CA 1
ATOM 678 C C . GLU A 1 85 ? -5.301 -6.447 13.829 1.00 94.38 85 GLU A C 1
ATOM 680 O O . GLU A 1 85 ? -5.297 -5.619 14.744 1.00 94.38 85 GLU A O 1
ATOM 685 N N . VAL A 1 86 ? -5.312 -6.073 12.546 1.00 94.44 86 VAL A N 1
ATOM 686 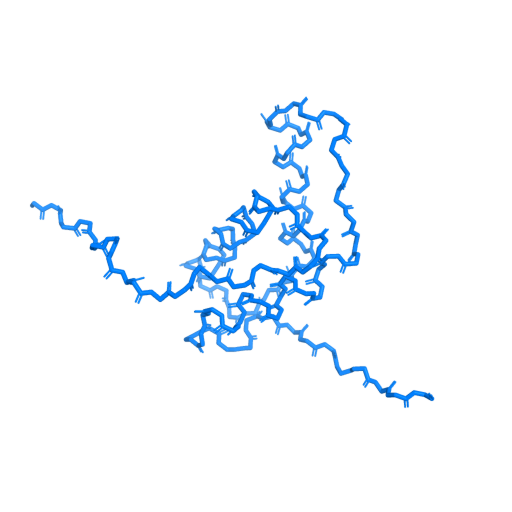C CA . VAL A 1 86 ? -5.392 -4.677 12.085 1.00 94.44 86 VAL A CA 1
ATOM 687 C C . VAL A 1 86 ? -6.688 -4.399 11.323 1.00 94.44 86 VAL A C 1
ATOM 689 O O . VAL A 1 86 ? -6.735 -3.533 10.445 1.00 94.44 86 VAL A O 1
ATOM 692 N N . ALA A 1 87 ? -7.765 -5.115 11.663 1.00 90.19 87 ALA A N 1
ATOM 693 C CA . ALA A 1 87 ? -9.094 -4.877 11.111 1.00 90.19 87 ALA A CA 1
ATOM 694 C C . ALA A 1 87 ? -9.456 -3.377 11.121 1.00 90.19 87 ALA A C 1
ATOM 696 O O . ALA A 1 87 ? -9.298 -2.677 12.121 1.00 90.19 87 ALA A O 1
ATOM 697 N N . GLY A 1 88 ? -9.928 -2.871 9.979 1.00 91.31 88 GLY A N 1
ATOM 698 C CA . GLY A 1 88 ? -10.294 -1.460 9.811 1.00 91.31 88 GLY A CA 1
ATOM 699 C C . GLY A 1 88 ? -9.131 -0.500 9.536 1.00 91.31 88 GLY A C 1
ATOM 700 O O . GLY A 1 88 ? -9.373 0.702 9.422 1.00 91.31 88 GLY A O 1
ATOM 701 N N . PHE A 1 89 ? -7.896 -0.999 9.380 1.00 97.25 89 PHE A N 1
ATOM 702 C CA . PHE A 1 89 ? -6.746 -0.175 8.986 1.00 97.25 89 PHE A CA 1
ATOM 703 C C . PHE A 1 89 ? -6.952 0.512 7.629 1.00 97.25 89 PHE A C 1
ATOM 705 O O . PHE A 1 89 ? -6.578 1.673 7.458 1.00 97.25 89 PHE A O 1
ATOM 712 N N . PHE A 1 90 ? -7.603 -0.174 6.687 1.00 97.00 90 PHE A N 1
ATOM 713 C CA . PHE A 1 90 ? -8.057 0.417 5.433 1.00 97.00 90 PHE A CA 1
ATOM 714 C C . PHE A 1 90 ? -9.554 0.687 5.460 1.00 97.00 90 PHE A C 1
ATOM 716 O O . PHE A 1 90 ? -10.347 -0.151 5.889 1.00 97.00 90 PHE A O 1
ATOM 723 N N . GLU A 1 91 ? -9.941 1.841 4.926 1.00 89.44 91 GLU A N 1
ATOM 724 C CA . GLU A 1 91 ? -11.337 2.139 4.642 1.00 89.44 91 GLU A CA 1
ATOM 725 C C . GLU A 1 91 ? -11.757 1.439 3.349 1.00 89.44 91 GLU A C 1
ATOM 727 O O . GLU A 1 91 ? -11.339 1.808 2.249 1.00 89.44 91 GLU A O 1
ATOM 732 N N . LEU A 1 92 ? -12.566 0.391 3.490 1.00 88.88 92 LEU A N 1
ATOM 733 C CA . LEU A 1 92 ? -13.173 -0.298 2.362 1.00 88.88 92 LEU A CA 1
ATOM 734 C C . LEU A 1 92 ? -14.510 0.370 2.047 1.00 88.88 92 LEU A C 1
ATOM 736 O O . LEU A 1 92 ? -15.352 0.523 2.927 1.00 88.88 92 LEU A O 1
ATOM 740 N N . ARG A 1 93 ? -14.712 0.753 0.785 1.00 81.00 93 ARG A N 1
ATOM 741 C CA . ARG A 1 93 ? -16.028 1.187 0.309 1.00 81.00 93 ARG A CA 1
ATOM 742 C C . ARG A 1 93 ? -16.859 -0.033 -0.053 1.00 81.00 93 ARG A C 1
ATOM 744 O O . ARG A 1 93 ? -16.367 -0.926 -0.748 1.00 81.00 93 ARG A O 1
ATOM 751 N N . GLU A 1 94 ? -18.112 -0.039 0.376 1.00 78.69 94 GLU A N 1
ATOM 752 C CA . GLU A 1 94 ? -19.102 -0.986 -0.120 1.00 78.69 94 GLU A CA 1
ATOM 753 C C . GLU A 1 94 ? -19.396 -0.662 -1.588 1.00 78.69 94 GLU A C 1
ATOM 755 O O . GLU A 1 94 ? -19.608 0.497 -1.958 1.00 78.69 94 GLU A O 1
ATOM 760 N N . ARG A 1 95 ? -19.362 -1.680 -2.453 1.00 68.69 95 ARG A N 1
ATOM 761 C CA . ARG A 1 95 ? -19.976 -1.554 -3.773 1.00 68.69 95 ARG A CA 1
ATOM 762 C C . ARG A 1 95 ? -21.468 -1.724 -3.552 1.00 68.69 95 ARG A C 1
ATOM 764 O O . ARG A 1 95 ? -21.898 -2.805 -3.175 1.00 68.69 95 ARG A O 1
ATOM 771 N N . LEU A 1 96 ? -22.224 -0.656 -3.767 1.00 70.62 96 LEU A N 1
ATOM 772 C CA . LEU A 1 96 ? -23.655 -0.787 -3.983 1.00 70.62 96 LEU A CA 1
ATOM 773 C C . LEU A 1 96 ? -23.814 -1.429 -5.361 1.00 70.62 96 LEU A C 1
ATOM 775 O O . LEU A 1 96 ? -23.345 -0.872 -6.358 1.00 70.62 96 LEU A O 1
ATOM 779 N N . ASP A 1 97 ? -24.372 -2.632 -5.395 1.00 66.62 97 ASP A N 1
ATOM 780 C CA . ASP A 1 97 ? -24.745 -3.275 -6.649 1.00 66.62 97 ASP A CA 1
ATOM 781 C C . ASP A 1 97 ? -25.849 -2.424 -7.303 1.00 66.62 97 ASP A C 1
ATOM 783 O O . ASP A 1 97 ? -26.812 -2.038 -6.637 1.00 66.62 97 ASP A O 1
ATOM 787 N N . ALA A 1 98 ? -25.646 -2.056 -8.571 1.00 52.25 98 ALA A N 1
ATOM 788 C CA . ALA A 1 98 ? -26.562 -1.248 -9.379 1.00 52.25 98 ALA A CA 1
ATOM 789 C C . ALA A 1 98 ? -27.342 -2.130 -10.354 1.00 52.25 98 ALA A C 1
ATOM 791 O O . ALA A 1 98 ? -26.726 -3.089 -10.878 1.00 52.25 98 ALA A O 1
#

Sequence (98 aa):
MSAAPSLELMTAPPSYPEGVPVEVCHSFEKLALEVRANGFARYSADAILHRVRWHMHVERGNRAFKANNNWTAPLARWFLKLHPEVAGFFELRERLDA

Organism: NCBI:txid1300035

Secondary structure (DSSP, 8-state):
---PPP-----S---PPTTS-HHHHHHHHHHHHHHHHTT-SSB-HHHHHHHHHHIIIIIS--TT----GGGHHHHHHHHHHH-GGGTTSB-PPP----

pLDDT: mean 87.01, std 18.4, range [35.34, 98.44]